Protein AF-A0A9E7I3P9-F1 (afdb_monomer)

Solvent-accessible surface area (backbone atoms only — not comparable to full-atom values): 5645 Å² total; per-residue (Å²): 134,83,67,97,51,61,39,58,53,48,32,52,54,51,51,51,49,28,66,77,70,61,54,77,49,68,70,56,50,49,53,51,51,52,48,54,52,69,80,43,59,82,89,49,43,66,37,49,53,51,24,50,53,54,48,49,53,58,72,67,52,87,70,74,81,84,67,75,74,83,69,78,83,79,81,83,80,84,75,87,75,92,75,92,81,90,132

pLDDT: mean 77.16, std 18.51, range [42.88, 95.12]

Organism: NCBI:txid320322

Sequence (87 aa):
MESEDPYRDFRLSMEEMVVAHGLRDWERLEELLVWYLRVNGKKTHGFIVGAFVDLLAGLASPLPPSFSPSKSMEMEEIKEEEGSRSS

Structure (mmCIF, N/CA/C/O backbone):
data_AF-A0A9E7I3P9-F1
#
_entry.id   AF-A0A9E7I3P9-F1
#
loop_
_atom_site.group_PDB
_atom_site.id
_atom_site.type_symbol
_atom_site.label_atom_id
_atom_site.label_alt_id
_atom_site.label_comp_id
_atom_site.label_asym_id
_atom_site.label_entity_id
_atom_site.label_seq_id
_atom_site.pdbx_PDB_ins_code
_atom_site.Cartn_x
_atom_site.Cartn_y
_atom_site.Cartn_z
_atom_site.occupancy
_atom_site.B_iso_or_equiv
_atom_site.auth_seq_id
_atom_site.auth_comp_id
_atom_site.auth_asym_id
_atom_site.auth_atom_id
_atom_site.pdbx_PDB_model_num
ATOM 1 N N . MET A 1 1 ? 3.145 10.513 16.711 1.00 44.72 1 MET A N 1
ATOM 2 C CA . MET A 1 1 ? 2.425 11.121 15.581 1.00 44.72 1 MET A CA 1
ATOM 3 C C . MET A 1 1 ? 1.739 9.992 14.842 1.00 44.72 1 MET A C 1
ATOM 5 O O . MET A 1 1 ? 2.431 9.167 14.266 1.00 44.72 1 MET A O 1
ATOM 9 N N . GLU A 1 2 ? 0.420 9.883 14.959 1.00 56.62 2 GLU A N 1
ATOM 10 C CA . GLU A 1 2 ? -0.380 9.160 13.966 1.00 56.62 2 GLU A CA 1
ATOM 11 C C . GLU A 1 2 ? -0.621 10.180 12.849 1.00 56.62 2 GLU A C 1
ATOM 13 O O . GLU A 1 2 ? -1.052 11.294 13.150 1.00 56.62 2 GLU A O 1
ATOM 18 N N . SER A 1 3 ? -0.215 9.880 11.616 1.00 61.38 3 SER A N 1
ATOM 19 C CA . SER A 1 3 ? -0.425 10.785 10.484 1.00 61.38 3 SER A CA 1
ATOM 20 C C . SER A 1 3 ? -1.899 11.139 10.297 1.00 61.38 3 SER A C 1
ATOM 22 O O . SER A 1 3 ? -2.772 10.331 10.613 1.00 61.38 3 SER A O 1
ATOM 24 N N . GLU A 1 4 ? -2.168 12.314 9.722 1.00 76.94 4 GLU A N 1
ATOM 25 C CA . GLU A 1 4 ? -3.530 12.762 9.392 1.00 76.94 4 GLU A CA 1
ATOM 26 C C . GLU A 1 4 ? -4.237 11.830 8.389 1.00 76.94 4 GLU A C 1
ATOM 28 O O . GLU A 1 4 ? -5.444 11.634 8.506 1.00 76.94 4 GLU A O 1
ATOM 33 N N . ASP A 1 5 ? -3.494 11.176 7.482 1.00 86.44 5 ASP A N 1
ATOM 34 C CA . ASP A 1 5 ? -4.042 10.283 6.450 1.00 86.44 5 ASP A CA 1
ATOM 35 C C . ASP A 1 5 ? -3.240 8.968 6.313 1.00 86.44 5 ASP A C 1
ATOM 37 O O . ASP A 1 5 ? -2.503 8.777 5.338 1.00 86.44 5 ASP A O 1
ATOM 41 N N . PRO A 1 6 ? -3.416 7.992 7.229 1.00 87.00 6 PRO A N 1
ATOM 42 C CA . PRO A 1 6 ? -2.646 6.743 7.221 1.00 87.00 6 PRO A CA 1
ATOM 43 C C . PRO A 1 6 ? -2.783 5.967 5.904 1.00 87.00 6 PRO A C 1
ATOM 45 O O . PRO A 1 6 ? -1.844 5.320 5.454 1.00 87.00 6 PRO A O 1
ATOM 48 N N . TYR A 1 7 ? -3.941 6.061 5.248 1.00 91.12 7 TYR A N 1
ATOM 49 C CA . TYR A 1 7 ? -4.165 5.478 3.928 1.00 91.12 7 TYR A CA 1
ATOM 50 C C . TYR A 1 7 ? -3.191 5.998 2.864 1.00 91.12 7 TYR A C 1
ATOM 52 O O . TYR A 1 7 ? -2.565 5.211 2.152 1.00 91.12 7 TYR A O 1
ATOM 60 N N . ARG A 1 8 ? -3.079 7.328 2.745 1.00 89.81 8 ARG A N 1
ATOM 61 C CA . ARG A 1 8 ? -2.236 7.968 1.728 1.00 89.81 8 ARG A CA 1
ATOM 62 C C . ARG A 1 8 ? -0.767 7.682 1.986 1.00 89.81 8 ARG A C 1
ATOM 64 O O . ARG A 1 8 ? -0.050 7.396 1.032 1.00 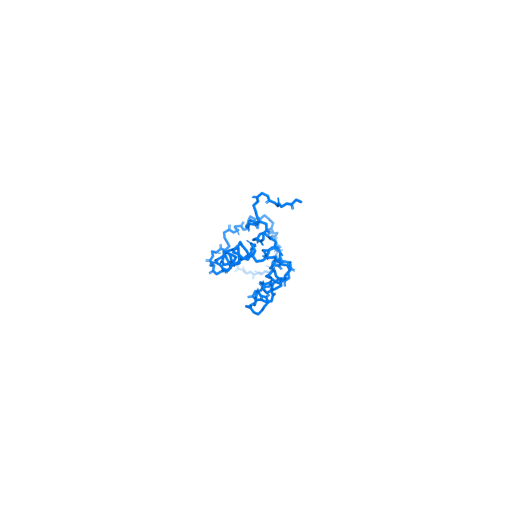89.81 8 ARG A O 1
ATOM 71 N N . ASP A 1 9 ? -0.356 7.690 3.248 1.00 91.06 9 ASP A N 1
ATOM 72 C CA . ASP A 1 9 ? 1.027 7.406 3.622 1.00 91.06 9 ASP A CA 1
ATOM 73 C C . ASP A 1 9 ? 1.442 5.981 3.265 1.00 91.06 9 ASP A C 1
ATOM 75 O O . ASP A 1 9 ? 2.502 5.778 2.671 1.00 91.06 9 ASP A O 1
ATOM 79 N N . PHE A 1 10 ? 0.597 4.984 3.558 1.00 92.31 10 PHE A N 1
ATOM 80 C CA . PHE A 1 10 ? 0.887 3.607 3.159 1.00 92.31 10 PHE A CA 1
ATOM 81 C C . PHE A 1 10 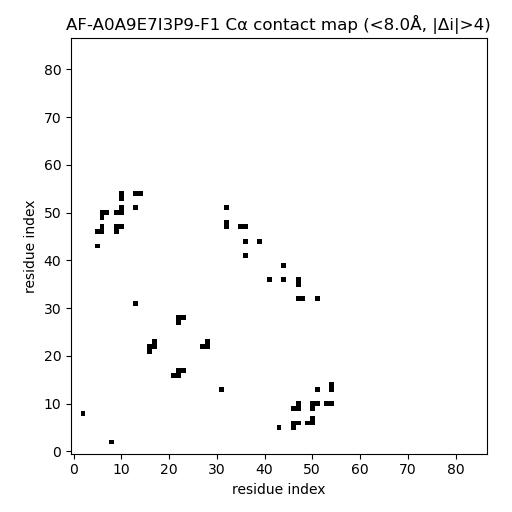? 0.955 3.467 1.641 1.00 92.31 10 PHE A C 1
ATOM 83 O O . PHE A 1 10 ? 1.861 2.811 1.136 1.00 92.31 10 PHE A O 1
ATOM 90 N N . ARG A 1 11 ? 0.042 4.115 0.910 1.00 92.44 11 ARG A N 1
ATOM 91 C CA . ARG A 1 11 ? 0.028 4.061 -0.554 1.00 92.44 11 ARG A CA 1
ATOM 92 C C . ARG A 1 11 ? 1.301 4.650 -1.162 1.00 92.44 11 ARG A C 1
ATOM 94 O O . ARG A 1 11 ? 1.925 3.985 -1.982 1.00 92.44 11 ARG A O 1
ATOM 101 N N . LEU A 1 12 ? 1.690 5.856 -0.745 1.00 91.44 12 LEU A N 1
ATOM 102 C CA . LEU A 1 12 ? 2.906 6.519 -1.226 1.00 91.44 12 LEU A CA 1
ATOM 103 C C . LEU A 1 12 ? 4.150 5.689 -0.900 1.00 91.44 12 LEU A C 1
ATOM 105 O O . LEU A 1 12 ? 4.956 5.414 -1.781 1.00 91.44 12 LEU A O 1
ATOM 109 N N . SER A 1 13 ? 4.257 5.204 0.337 1.00 91.75 13 SER A N 1
ATOM 110 C CA . SER A 1 13 ? 5.402 4.403 0.772 1.00 91.75 13 SER A CA 1
ATOM 111 C C . SER A 1 13 ? 5.523 3.076 0.004 1.00 91.75 13 SER A C 1
ATOM 113 O O . SER A 1 13 ? 6.630 2.662 -0.346 1.00 91.75 13 SER A O 1
ATOM 115 N N . MET A 1 14 ? 4.401 2.419 -0.318 1.00 92.56 14 MET A N 1
ATOM 116 C CA . MET A 1 14 ? 4.411 1.220 -1.164 1.00 92.56 14 MET A CA 1
ATOM 117 C C . MET A 1 14 ? 4.797 1.537 -2.616 1.00 92.56 14 MET A C 1
ATOM 119 O O . MET A 1 14 ? 5.538 0.768 -3.224 1.00 92.56 14 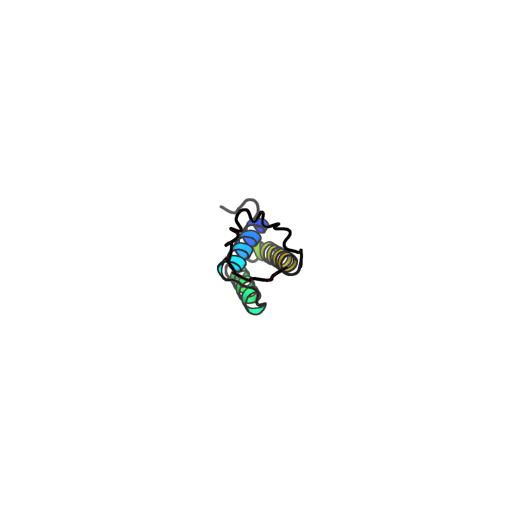MET A 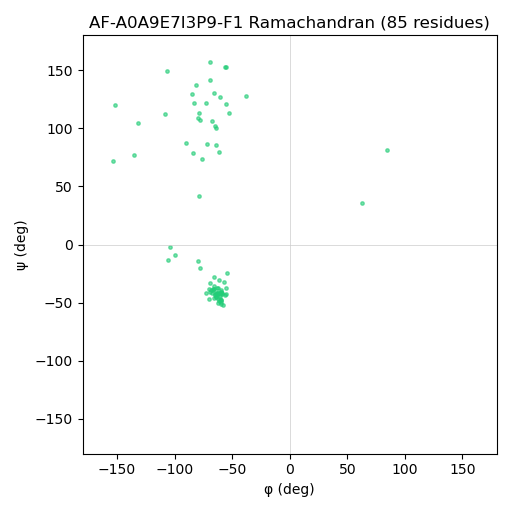O 1
ATOM 123 N N . GLU A 1 15 ? 4.325 2.654 -3.172 1.00 91.25 15 GLU A N 1
ATOM 124 C CA . GLU A 1 15 ? 4.661 3.088 -4.534 1.00 91.25 15 GLU A CA 1
ATOM 125 C C . GLU A 1 15 ? 6.156 3.404 -4.673 1.00 91.25 15 GLU A C 1
ATOM 127 O O . GLU A 1 15 ? 6.808 2.915 -5.597 1.00 91.25 15 GLU A O 1
ATOM 132 N N . GLU A 1 16 ? 6.733 4.127 -3.710 1.00 91.62 16 GLU A N 1
ATOM 133 C CA . GLU A 1 16 ? 8.173 4.393 -3.661 1.00 91.62 16 GLU A CA 1
ATOM 134 C C . GLU A 1 16 ? 8.990 3.095 -3.608 1.00 91.62 16 GLU A C 1
ATOM 136 O O . GLU A 1 16 ? 9.971 2.955 -4.338 1.00 91.62 16 GLU A O 1
ATOM 141 N N . MET A 1 17 ? 8.560 2.112 -2.810 1.00 90.25 17 MET A N 1
ATOM 142 C CA . MET A 1 17 ? 9.202 0.793 -2.731 1.00 90.25 17 MET A CA 1
ATOM 143 C C . MET A 1 17 ? 9.136 0.036 -4.063 1.00 90.25 17 MET A C 1
ATOM 145 O O . MET A 1 17 ? 10.128 -0.566 -4.483 1.00 90.25 17 MET A O 1
ATOM 149 N N . VAL A 1 18 ? 7.994 0.086 -4.754 1.00 89.38 18 VAL A N 1
ATOM 150 C CA . VAL A 1 18 ? 7.824 -0.529 -6.077 1.00 89.38 18 VAL A CA 1
ATOM 151 C C . VAL A 1 18 ? 8.746 0.113 -7.107 1.00 89.38 18 VAL A C 1
ATOM 153 O O . VAL A 1 18 ? 9.377 -0.609 -7.877 1.00 89.38 18 VAL A O 1
ATOM 156 N N . VAL A 1 19 ? 8.868 1.441 -7.109 1.00 87.38 19 VAL A N 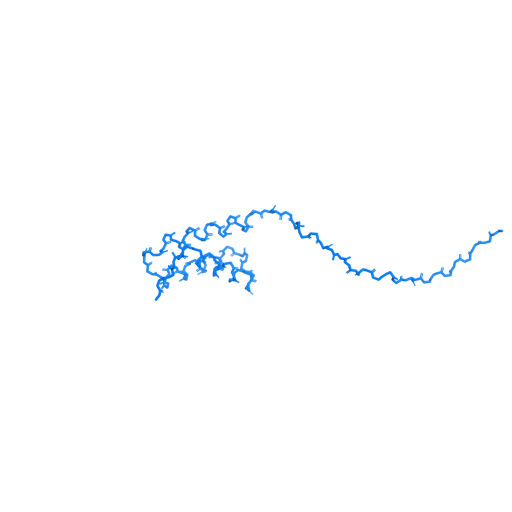1
ATOM 157 C CA . VAL A 1 19 ? 9.731 2.171 -8.049 1.00 87.38 19 VAL A CA 1
ATOM 158 C C . VAL A 1 19 ? 11.211 1.939 -7.741 1.00 87.38 19 VAL A C 1
ATOM 160 O O . VAL A 1 19 ? 11.977 1.620 -8.648 1.00 87.38 19 VAL A O 1
ATOM 163 N N . ALA A 1 20 ? 11.616 2.054 -6.474 1.00 88.25 20 ALA A N 1
ATOM 164 C CA . ALA A 1 20 ? 13.015 1.943 -6.062 1.00 88.25 20 ALA A CA 1
ATOM 165 C C . ALA A 1 20 ? 13.587 0.535 -6.274 1.00 88.25 20 ALA A C 1
ATOM 167 O O . ALA A 1 20 ? 14.744 0.388 -6.668 1.00 88.25 20 ALA A O 1
ATOM 168 N N . HIS A 1 21 ? 12.780 -0.500 -6.028 1.00 85.44 21 HIS A N 1
ATOM 169 C CA . HIS A 1 21 ? 13.205 -1.897 -6.141 1.00 85.44 21 HIS A CA 1
ATOM 170 C C . HIS A 1 21 ? 12.685 -2.601 -7.401 1.00 85.44 21 HIS A C 1
ATOM 172 O O . HIS A 1 21 ? 13.012 -3.766 -7.622 1.00 85.44 21 HIS A O 1
ATOM 178 N N . GLY A 1 22 ? 11.890 -1.921 -8.230 1.00 83.50 22 GLY 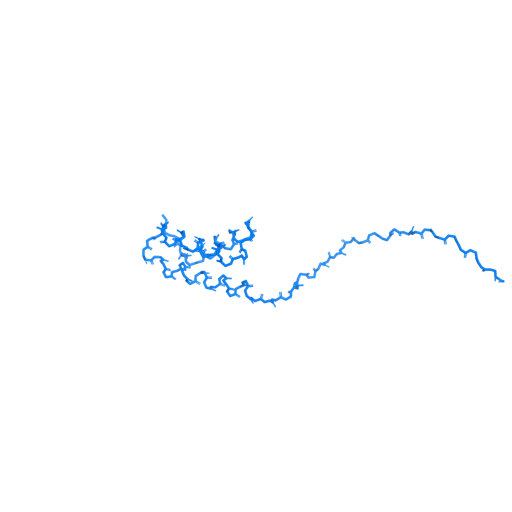A N 1
ATOM 179 C CA . GLY A 1 22 ? 11.300 -2.496 -9.439 1.00 83.50 22 GLY A CA 1
ATOM 180 C C . GLY A 1 22 ? 10.346 -3.659 -9.154 1.00 83.50 22 GLY A C 1
ATOM 181 O O . GLY A 1 22 ? 10.318 -4.616 -9.927 1.00 83.50 22 GLY A O 1
ATOM 182 N N . LEU A 1 23 ? 9.590 -3.612 -8.048 1.00 84.81 23 LEU A N 1
ATOM 183 C CA . LEU A 1 23 ? 8.716 -4.712 -7.618 1.00 84.81 23 LEU A CA 1
ATOM 184 C C . LEU A 1 23 ? 7.495 -4.824 -8.541 1.00 84.81 23 LEU A C 1
ATOM 186 O O . LEU A 1 23 ? 6.443 -4.244 -8.288 1.00 84.81 23 LEU A O 1
ATOM 190 N N . ARG A 1 24 ? 7.646 -5.557 -9.643 1.00 78.75 24 ARG A N 1
ATOM 191 C CA . ARG A 1 24 ? 6.567 -5.809 -10.615 1.00 78.75 24 ARG A CA 1
ATOM 192 C C . ARG A 1 24 ? 6.013 -7.228 -10.516 1.00 78.75 24 ARG A C 1
ATOM 194 O O . ARG A 1 24 ? 4.948 -7.501 -11.062 1.00 78.75 24 ARG A O 1
ATOM 201 N N . ASP A 1 25 ? 6.718 -8.108 -9.812 1.00 89.31 25 ASP A N 1
ATOM 202 C CA . ASP A 1 25 ? 6.306 -9.487 -9.587 1.00 89.31 25 ASP A CA 1
ATOM 203 C C . ASP A 1 25 ? 5.291 -9.579 -8.452 1.00 89.31 25 ASP A C 1
ATOM 205 O O . ASP A 1 25 ? 5.456 -8.973 -7.388 1.00 89.31 25 ASP A O 1
ATOM 209 N N . TRP A 1 26 ? 4.263 -10.398 -8.665 1.00 88.88 26 TRP A N 1
ATOM 210 C CA . TRP A 1 26 ? 3.218 -10.632 -7.674 1.00 88.88 26 TRP A CA 1
ATOM 211 C C . TRP A 1 26 ? 3.784 -11.112 -6.331 1.00 88.88 26 TRP A C 1
ATOM 213 O O . TRP A 1 26 ? 3.392 -10.600 -5.288 1.00 88.88 26 TRP A O 1
ATOM 223 N N . GLU A 1 27 ? 4.759 -12.026 -6.352 1.00 91.31 27 GLU A N 1
ATOM 224 C CA . GLU A 1 27 ? 5.387 -12.573 -5.141 1.00 91.31 27 GLU A CA 1
ATOM 225 C C . GLU A 1 27 ? 6.028 -11.472 -4.284 1.00 91.31 27 GLU A C 1
ATOM 227 O O . GLU A 1 27 ? 5.857 -11.442 -3.069 1.00 91.31 27 GLU A O 1
ATOM 232 N N . ARG A 1 28 ? 6.704 -10.507 -4.918 1.00 90.00 28 ARG A N 1
ATOM 233 C CA . ARG A 1 28 ? 7.345 -9.385 -4.219 1.00 90.00 28 ARG A CA 1
ATOM 234 C C . ARG A 1 28 ? 6.338 -8.404 -3.634 1.00 90.00 28 ARG A C 1
ATOM 236 O O . ARG A 1 28 ? 6.549 -7.873 -2.545 1.00 90.00 28 ARG A O 1
ATOM 243 N N . LEU A 1 29 ? 5.254 -8.154 -4.363 1.00 91.75 29 LEU A N 1
ATOM 244 C CA . LEU A 1 29 ? 4.154 -7.311 -3.902 1.00 91.75 29 LEU A CA 1
ATOM 245 C C . LEU A 1 29 ? 3.420 -7.963 -2.721 1.00 91.75 29 LEU A C 1
ATOM 247 O O . LEU A 1 29 ? 3.060 -7.279 -1.764 1.00 91.75 29 LEU A O 1
ATOM 251 N N . GLU A 1 30 ? 3.252 -9.284 -2.750 1.00 93.88 30 GLU A N 1
ATOM 252 C CA . GLU A 1 30 ? 2.687 -10.051 -1.642 1.00 93.88 30 GLU A CA 1
ATOM 253 C C . GLU A 1 30 ? 3.601 -10.015 -0.408 1.00 93.88 30 GLU A C 1
ATOM 255 O O . GLU A 1 30 ? 3.127 -9.716 0.690 1.00 93.88 30 GLU A O 1
ATOM 260 N N . GLU A 1 31 ? 4.913 -10.228 -0.573 1.00 93.69 31 GLU A N 1
ATOM 261 C CA . GLU A 1 31 ? 5.893 -10.098 0.516 1.00 93.69 31 GLU A CA 1
ATOM 262 C C . GLU A 1 31 ? 5.838 -8.706 1.165 1.00 93.69 31 GLU A C 1
ATOM 264 O O . GLU A 1 31 ? 5.831 -8.590 2.397 1.00 93.69 31 GLU A O 1
ATOM 269 N N . LEU A 1 32 ? 5.739 -7.651 0.347 1.00 93.06 32 LEU A N 1
ATOM 270 C CA . LEU A 1 32 ? 5.586 -6.273 0.809 1.00 93.06 32 LEU A CA 1
ATOM 271 C C . LEU A 1 32 ? 4.316 -6.113 1.655 1.00 93.06 32 LEU A C 1
ATOM 273 O O . LEU A 1 32 ? 4.380 -5.621 2.784 1.00 93.06 32 LEU A O 1
ATOM 277 N N . LEU A 1 33 ? 3.166 -6.572 1.153 1.00 94.00 33 LEU A N 1
ATOM 278 C CA . LEU A 1 33 ? 1.891 -6.494 1.868 1.00 94.00 33 LEU A CA 1
ATOM 279 C C . LEU A 1 33 ? 1.944 -7.238 3.209 1.00 94.00 33 LEU A C 1
ATOM 281 O O . LEU A 1 33 ? 1.541 -6.695 4.241 1.00 94.00 33 LEU A O 1
ATOM 285 N N . VAL A 1 34 ? 2.459 -8.469 3.210 1.00 94.06 34 VAL A N 1
ATOM 286 C CA . VAL A 1 34 ? 2.597 -9.288 4.421 1.00 94.06 34 VAL A CA 1
ATOM 287 C C . VAL A 1 34 ? 3.482 -8.586 5.447 1.00 94.06 34 VAL A C 1
ATOM 289 O O . VAL A 1 34 ? 3.154 -8.575 6.638 1.00 94.06 34 VAL A O 1
ATOM 292 N N . TRP A 1 35 ? 4.575 -7.962 5.005 1.00 93.44 35 TRP A N 1
ATOM 293 C CA . TRP A 1 35 ? 5.451 -7.194 5.881 1.00 93.44 35 TRP A CA 1
ATOM 294 C C . TRP A 1 35 ? 4.722 -6.004 6.523 1.00 93.44 35 TRP A C 1
ATOM 296 O O . TRP A 1 35 ? 4.758 -5.869 7.750 1.00 93.44 35 TRP A O 1
ATOM 306 N N . TYR A 1 36 ? 3.975 -5.210 5.743 1.00 92.88 36 TYR A N 1
ATOM 307 C CA . TYR A 1 36 ? 3.175 -4.101 6.282 1.00 92.88 36 TYR A CA 1
ATOM 308 C C . TYR A 1 36 ? 2.122 -4.590 7.280 1.00 92.88 36 TYR A C 1
ATOM 310 O O . TYR A 1 36 ? 1.989 -4.007 8.354 1.00 92.88 36 TYR A O 1
ATOM 318 N N . LEU A 1 37 ? 1.403 -5.675 6.986 1.00 93.25 37 LEU A N 1
ATOM 319 C CA . LEU A 1 37 ? 0.401 -6.234 7.900 1.00 93.25 37 LEU A CA 1
ATOM 320 C C . LEU A 1 37 ? 1.020 -6.777 9.194 1.00 93.25 37 LEU A C 1
ATOM 322 O O . LEU A 1 37 ? 0.412 -6.664 10.257 1.00 93.25 37 LEU A O 1
ATOM 326 N N . ARG A 1 38 ? 2.224 -7.357 9.130 1.00 92.44 38 ARG A N 1
ATOM 327 C CA . ARG A 1 38 ? 2.923 -7.884 10.309 1.00 92.44 38 ARG A CA 1
ATOM 328 C C . ARG A 1 38 ? 3.462 -6.770 11.203 1.00 92.44 38 ARG A C 1
ATOM 330 O O . ARG A 1 38 ? 3.389 -6.899 12.422 1.00 92.44 38 ARG A O 1
ATOM 337 N N . VAL A 1 39 ? 4.032 -5.718 10.614 1.00 90.88 39 VAL A N 1
ATOM 338 C CA . VAL A 1 39 ? 4.656 -4.628 11.380 1.00 90.88 39 VAL A CA 1
ATOM 339 C C . VAL A 1 39 ? 3.619 -3.658 11.959 1.00 90.88 39 VAL A C 1
ATOM 341 O O . VAL A 1 39 ? 3.898 -2.966 12.935 1.00 90.88 39 VAL A O 1
ATOM 344 N N . ASN A 1 40 ? 2.406 -3.637 11.398 1.00 88.69 40 ASN A N 1
ATOM 345 C CA . ASN A 1 40 ? 1.333 -2.743 11.811 1.00 88.69 40 ASN A CA 1
ATOM 346 C C . ASN A 1 40 ? 0.219 -3.452 12.599 1.00 88.69 40 ASN A C 1
ATOM 348 O O . ASN A 1 40 ? -0.110 -4.618 12.382 1.00 88.69 40 ASN A O 1
ATOM 352 N N . GLY A 1 41 ? -0.416 -2.718 13.515 1.00 88.25 41 GLY A N 1
ATOM 353 C CA . GLY A 1 41 ? -1.535 -3.231 14.304 1.00 88.25 41 GLY A CA 1
ATOM 354 C C . GLY A 1 41 ? -2.809 -3.454 13.479 1.00 88.25 41 GLY A C 1
ATOM 355 O O . GLY A 1 41 ? -3.056 -2.789 12.480 1.00 88.25 41 GLY A O 1
ATOM 356 N N . LYS A 1 42 ? -3.702 -4.329 13.960 1.00 87.94 42 LYS A N 1
ATOM 357 C CA . LYS A 1 42 ? -4.955 -4.697 13.260 1.00 87.94 42 LYS A CA 1
ATOM 358 C C . LYS A 1 42 ? -5.857 -3.511 12.885 1.00 87.94 42 LYS A C 1
ATOM 360 O O . LYS A 1 42 ? -6.648 -3.617 11.957 1.00 87.94 42 LYS A O 1
ATOM 365 N N . LYS A 1 43 ? -5.749 -2.388 13.605 1.00 86.00 43 LYS A N 1
ATOM 366 C CA . LYS A 1 43 ? -6.518 -1.158 13.347 1.00 86.00 43 LYS A CA 1
ATOM 367 C C . LYS A 1 43 ? -6.159 -0.497 12.013 1.00 86.00 43 LYS A C 1
ATOM 369 O O . LYS A 1 43 ? -7.009 0.166 11.436 1.00 86.00 43 LYS A O 1
ATOM 374 N N . THR A 1 44 ? -4.934 -0.685 11.523 1.00 87.62 44 THR A N 1
ATOM 375 C CA . THR A 1 44 ? -4.463 -0.075 10.273 1.00 87.62 44 THR A CA 1
ATOM 376 C C . THR A 1 44 ? -4.506 -1.024 9.082 1.00 87.62 44 THR A C 1
ATOM 378 O O . THR A 1 44 ? -4.370 -0.576 7.948 1.00 87.62 44 THR A O 1
ATOM 381 N N . HIS A 1 45 ? -4.775 -2.316 9.304 1.00 92.31 45 HIS A N 1
ATOM 382 C CA . HIS A 1 45 ? -4.852 -3.325 8.240 1.00 92.31 45 HIS A CA 1
ATOM 383 C C . HIS A 1 45 ? -5.846 -2.948 7.140 1.00 92.31 45 HIS A C 1
ATOM 385 O O . HIS A 1 45 ? -5.547 -3.147 5.969 1.00 92.31 45 HIS A O 1
ATOM 391 N N . GLY A 1 46 ? -6.985 -2.342 7.492 1.00 91.69 46 GLY A N 1
ATOM 392 C CA . GLY A 1 46 ? -7.956 -1.865 6.502 1.00 91.69 46 GLY A CA 1
ATOM 393 C C . GLY A 1 46 ? -7.378 -0.806 5.556 1.00 91.69 46 GLY A C 1
ATOM 394 O O . GLY A 1 46 ? -7.580 -0.891 4.348 1.00 91.69 46 GLY A O 1
ATOM 395 N N . PHE A 1 47 ? -6.601 0.145 6.085 1.00 93.06 47 PHE A N 1
ATOM 396 C CA . PHE A 1 47 ? -5.947 1.177 5.276 1.00 93.06 47 PHE A CA 1
ATOM 397 C C . PHE A 1 47 ? -4.835 0.597 4.399 1.00 93.06 47 PHE A C 1
ATOM 399 O O . PHE A 1 47 ? -4.737 0.958 3.233 1.00 93.06 47 PHE A O 1
ATOM 406 N N . ILE A 1 48 ? -4.045 -0.336 4.941 1.00 93.88 48 ILE A N 1
ATOM 407 C CA . ILE A 1 48 ? -2.954 -1.017 4.227 1.00 93.88 48 ILE A CA 1
ATOM 408 C C . ILE A 1 48 ? -3.500 -1.807 3.031 1.00 93.88 48 ILE A C 1
ATOM 410 O O . ILE A 1 48 ? -2.996 -1.669 1.921 1.00 93.88 48 ILE A O 1
ATOM 414 N N . VAL A 1 49 ? -4.549 -2.611 3.241 1.00 94.56 49 VAL A N 1
ATOM 415 C CA . VAL A 1 49 ? -5.158 -3.412 2.166 1.00 94.56 49 VAL A CA 1
ATOM 416 C C . VAL A 1 49 ? -5.784 -2.509 1.106 1.00 94.56 49 VAL A C 1
ATOM 418 O O . VAL A 1 49 ? -5.599 -2.758 -0.081 1.00 94.56 49 VAL A O 1
ATOM 421 N N . GLY A 1 50 ? -6.480 -1.442 1.511 1.00 94.25 50 GLY A N 1
ATOM 422 C CA . GLY A 1 50 ? -7.040 -0.480 0.562 1.00 94.25 50 GLY A CA 1
ATOM 423 C C . GLY A 1 50 ? -5.960 0.183 -0.300 1.00 94.25 50 GLY A C 1
ATOM 424 O O . GLY A 1 50 ? -6.069 0.182 -1.523 1.00 94.25 50 GLY A O 1
ATOM 425 N N . ALA A 1 51 ? -4.883 0.667 0.328 1.00 95.12 51 ALA A N 1
ATOM 426 C CA . ALA A 1 51 ? -3.754 1.282 -0.365 1.00 95.12 51 ALA A CA 1
ATOM 427 C C . ALA A 1 51 ? -3.089 0.318 -1.361 1.00 95.12 51 ALA A C 1
ATOM 429 O O . ALA A 1 51 ? -2.735 0.717 -2.469 1.00 95.12 51 ALA A O 1
ATOM 430 N N . PHE A 1 52 ? -2.968 -0.958 -0.988 1.00 94.75 52 PHE A N 1
ATOM 431 C CA . PHE A 1 52 ? -2.401 -1.996 -1.8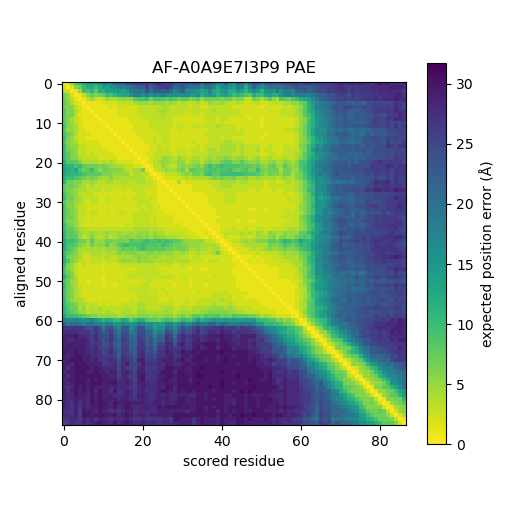43 1.00 94.75 52 PHE A CA 1
ATOM 432 C C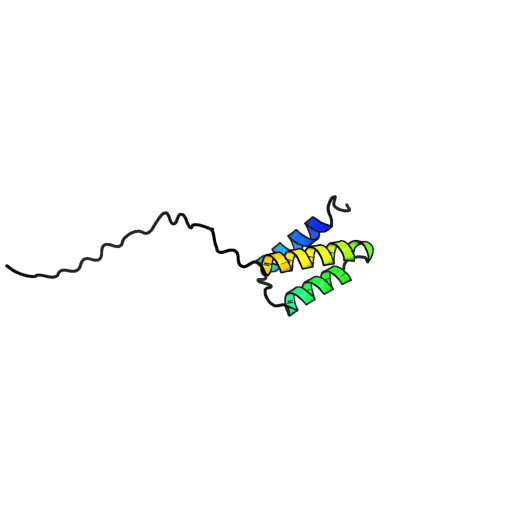 . PHE A 1 52 ? -3.279 -2.312 -3.064 1.00 94.75 52 PHE A C 1
ATOM 434 O O . PHE A 1 52 ? -2.765 -2.449 -4.170 1.00 94.75 52 PHE A O 1
ATOM 441 N N . VAL A 1 53 ? -4.604 -2.390 -2.902 1.00 94.06 53 VAL A N 1
ATOM 442 C CA . VAL A 1 53 ? -5.529 -2.607 -4.031 1.00 94.06 53 VAL A CA 1
ATOM 443 C C . VAL A 1 53 ? -5.483 -1.433 -5.014 1.00 94.06 53 VAL A C 1
ATOM 445 O O . VAL A 1 53 ? -5.428 -1.651 -6.223 1.00 94.06 53 VAL A O 1
ATOM 448 N N . ASP A 1 54 ? -5.439 -0.200 -4.507 1.00 92.88 54 ASP A N 1
ATOM 449 C CA . ASP A 1 54 ? -5.276 1.006 -5.327 1.00 92.88 54 ASP A CA 1
ATOM 450 C C . ASP A 1 54 ? -3.944 1.020 -6.088 1.00 92.88 54 ASP A C 1
ATOM 452 O O . ASP A 1 54 ? -3.901 1.391 -7.263 1.00 92.88 54 ASP A O 1
ATOM 456 N N . LEU A 1 55 ? -2.856 0.604 -5.433 1.00 91.69 55 LEU A N 1
ATOM 457 C CA . LEU A 1 55 ? -1.547 0.446 -6.063 1.00 91.69 55 LEU A CA 1
ATOM 458 C C . LEU A 1 55 ? -1.617 -0.563 -7.216 1.00 91.69 55 LEU A C 1
ATOM 460 O O . LEU A 1 55 ? -1.189 -0.251 -8.325 1.00 91.69 55 LEU A O 1
ATOM 464 N N . LEU A 1 56 ? -2.207 -1.742 -6.990 1.00 91.25 56 LEU A N 1
ATOM 465 C CA . LEU A 1 56 ? -2.388 -2.758 -8.032 1.00 91.25 56 LEU A CA 1
ATOM 466 C C . LEU A 1 56 ? -3.232 -2.243 -9.201 1.00 91.25 56 LEU A C 1
ATOM 468 O O . LEU A 1 56 ? -2.890 -2.498 -10.353 1.00 91.25 56 LEU A O 1
ATOM 472 N N . ALA A 1 57 ? -4.302 -1.493 -8.928 1.00 89.88 57 ALA A N 1
ATOM 473 C CA . ALA A 1 57 ? -5.117 -0.868 -9.968 1.00 89.88 57 ALA A CA 1
ATOM 474 C C . ALA A 1 57 ? -4.311 0.151 -10.797 1.00 89.88 57 ALA A C 1
ATOM 476 O O . ALA A 1 57 ? -4.474 0.219 -12.016 1.00 89.88 57 ALA A O 1
ATOM 477 N N . GLY A 1 58 ? -3.406 0.898 -10.156 1.00 87.50 58 GLY A N 1
ATOM 478 C CA . GLY A 1 58 ? -2.467 1.798 -10.828 1.00 87.50 58 GLY A CA 1
ATOM 479 C C . GLY A 1 58 ? -1.466 1.062 -11.721 1.00 87.50 58 GLY A C 1
ATOM 480 O O . GLY A 1 58 ? -1.253 1.468 -12.860 1.00 87.50 58 GLY A O 1
ATOM 481 N N . LEU A 1 59 ? -0.910 -0.056 -11.245 1.00 84.56 59 LEU A N 1
ATOM 482 C CA . LEU A 1 59 ? 0.014 -0.900 -12.015 1.00 84.56 59 LEU A CA 1
ATOM 483 C C . LEU A 1 59 ? -0.675 -1.629 -13.179 1.00 84.56 59 LEU A C 1
ATOM 485 O O . LEU A 1 59 ? -0.059 -1.864 -14.217 1.00 84.56 59 LEU A O 1
ATOM 489 N N . ALA A 1 60 ? -1.945 -1.996 -13.001 1.00 80.81 60 ALA A N 1
ATOM 490 C CA . ALA A 1 60 ? -2.746 -2.703 -13.992 1.00 80.81 60 ALA A CA 1
ATOM 491 C C . ALA A 1 60 ? -3.308 -1.789 -15.088 1.00 80.81 60 ALA A C 1
ATOM 493 O O . ALA A 1 60 ? -3.774 -2.306 -16.099 1.00 80.81 60 ALA A O 1
ATOM 494 N N . SER A 1 61 ? -3.286 -0.463 -14.905 1.00 68.06 61 SER A N 1
ATOM 495 C CA . SER A 1 61 ? -3.737 0.499 -15.911 1.00 68.06 61 SER A CA 1
ATOM 496 C C . SER A 1 61 ? -2.652 0.702 -16.976 1.00 68.06 61 SER A C 1
ATOM 498 O O . SER A 1 61 ? -1.630 1.336 -16.699 1.00 68.06 61 SER A O 1
ATOM 500 N N . PRO A 1 62 ? -2.839 0.216 -18.217 1.00 56.16 62 PRO A N 1
ATOM 501 C CA . PRO A 1 62 ? -1.938 0.526 -19.307 1.00 56.16 62 PRO A CA 1
ATOM 502 C C . PRO A 1 62 ? -2.366 1.877 -19.887 1.00 56.16 62 PRO A C 1
ATOM 504 O O . PRO A 1 62 ? -3.049 1.923 -20.908 1.00 56.16 62 PRO A O 1
ATOM 507 N N . LEU A 1 63 ? -2.017 2.995 -19.245 1.00 51.97 63 LEU A N 1
ATOM 508 C CA . LEU A 1 63 ? -2.105 4.278 -19.943 1.00 51.97 63 LEU A CA 1
ATOM 509 C C . LEU A 1 63 ? -0.808 4.470 -20.745 1.00 51.97 63 LEU A C 1
ATOM 511 O O . LEU A 1 63 ? 0.274 4.271 -20.186 1.00 51.97 63 LEU A O 1
ATOM 515 N N . PRO A 1 64 ? -0.884 4.793 -22.054 1.00 46.97 64 PRO A N 1
ATOM 516 C CA . PRO A 1 64 ? 0.301 5.001 -22.877 1.00 46.97 64 PRO A CA 1
ATOM 517 C C . PRO A 1 64 ? 1.194 6.065 -22.236 1.00 46.97 64 PRO A C 1
ATOM 519 O O . PRO A 1 64 ? 0.676 6.954 -21.553 1.00 46.97 64 PRO A O 1
ATOM 522 N N . PRO A 1 65 ? 2.515 6.034 -22.475 1.00 48.19 65 PRO A N 1
ATOM 523 C CA . PRO A 1 65 ? 3.374 7.139 -22.097 1.00 48.19 65 PRO A CA 1
ATOM 524 C C . PRO A 1 65 ? 2.949 8.374 -22.903 1.00 48.19 65 PRO A C 1
ATOM 526 O O . PRO A 1 65 ? 3.535 8.689 -23.930 1.00 48.19 65 PRO A O 1
ATOM 529 N N . SER A 1 66 ? 1.962 9.135 -22.427 1.00 51.44 66 SER A N 1
ATOM 530 C CA . SER A 1 66 ? 1.822 10.548 -22.781 1.00 51.44 66 SER A CA 1
ATOM 531 C C . SER A 1 66 ? 2.814 11.366 -21.954 1.00 51.44 66 SER A C 1
ATOM 533 O O . SER A 1 66 ? 2.501 12.429 -21.426 1.00 51.44 66 SER A O 1
ATOM 535 N N . PHE A 1 67 ? 4.030 10.850 -21.814 1.00 45.94 67 PHE A N 1
ATOM 536 C CA . PHE A 1 67 ? 5.187 11.699 -21.692 1.00 45.94 67 PHE A CA 1
ATOM 537 C C . PHE A 1 67 ? 5.630 11.900 -23.134 1.00 45.94 67 PHE A C 1
ATOM 539 O O . PHE A 1 67 ? 6.393 11.100 -23.665 1.00 45.94 67 PHE A O 1
ATOM 546 N N . SER A 1 68 ? 5.074 12.914 -23.804 1.00 46.41 68 SER A N 1
ATOM 547 C CA . SER A 1 68 ? 5.718 13.446 -25.001 1.00 46.41 68 SER A CA 1
ATOM 548 C C . SER A 1 68 ? 7.148 13.773 -24.589 1.00 46.41 68 SER A C 1
ATOM 550 O O . SER A 1 68 ? 7.329 14.671 -23.759 1.00 46.41 68 SER A O 1
ATOM 552 N N . PRO A 1 69 ? 8.177 13.079 -25.104 1.00 48.34 69 PRO A N 1
ATOM 553 C CA . PRO A 1 69 ? 9.500 13.626 -24.986 1.00 48.34 69 PRO A CA 1
ATOM 554 C C . PRO A 1 69 ? 9.462 14.859 -25.883 1.00 48.34 69 PRO A C 1
ATOM 556 O O . PRO A 1 69 ? 9.457 14.753 -27.109 1.00 48.34 69 PRO A O 1
ATOM 559 N N . SER A 1 70 ? 9.430 16.048 -25.287 1.00 45.66 70 SER A N 1
ATOM 560 C CA . SER A 1 70 ? 10.064 17.194 -25.927 1.00 45.66 70 SER A CA 1
ATOM 561 C C . SER A 1 70 ? 11.542 16.831 -26.043 1.00 45.66 70 SER A C 1
ATOM 563 O O . SER A 1 70 ? 12.357 17.201 -25.203 1.00 45.66 70 SER A O 1
ATOM 565 N N . LYS A 1 71 ? 11.871 16.013 -27.048 1.00 42.88 71 LYS A N 1
ATOM 566 C CA . LYS A 1 71 ? 13.232 15.703 -27.456 1.00 42.88 71 LYS A CA 1
ATOM 567 C C . LYS A 1 71 ? 13.718 16.929 -28.219 1.00 42.88 71 LYS A C 1
ATOM 569 O O . LYS A 1 71 ? 13.768 16.959 -29.441 1.00 42.88 71 LYS A O 1
ATOM 574 N N . SER A 1 72 ? 13.997 17.987 -27.466 1.00 50.50 72 SER A N 1
ATOM 575 C CA . SER A 1 72 ? 14.970 18.981 -27.885 1.00 50.50 72 SER A CA 1
ATOM 576 C C . SER A 1 72 ? 16.328 18.281 -27.896 1.00 50.50 72 SER A C 1
ATOM 578 O O . SER A 1 72 ? 16.683 17.638 -26.912 1.00 50.50 72 SER A O 1
ATOM 580 N N . MET A 1 73 ? 17.056 18.438 -29.003 1.00 49.06 73 MET A N 1
ATOM 581 C CA . MET A 1 73 ? 18.367 17.855 -29.333 1.00 49.06 73 MET A CA 1
ATOM 582 C C . MET A 1 73 ? 18.320 16.438 -29.929 1.00 49.06 73 MET A C 1
ATOM 584 O O . MET A 1 73 ? 18.605 15.444 -29.271 1.00 49.06 73 MET A O 1
ATOM 588 N N . GLU A 1 74 ? 18.053 16.372 -31.234 1.00 49.16 74 GLU A N 1
ATOM 589 C CA . GLU A 1 74 ? 18.771 15.452 -32.120 1.00 49.16 74 GLU A CA 1
ATOM 590 C C . GLU A 1 74 ? 19.687 16.339 -32.975 1.00 49.16 74 GLU A C 1
ATOM 592 O O . GLU A 1 74 ? 19.217 17.201 -33.717 1.00 49.16 74 GLU A O 1
ATOM 597 N N . MET A 1 75 ? 20.997 16.215 -32.775 1.00 47.72 75 MET A N 1
ATOM 598 C CA . MET A 1 75 ? 21.986 16.752 -33.702 1.00 47.72 75 MET A CA 1
ATOM 599 C C . MET A 1 75 ? 21.957 15.857 -34.948 1.00 47.72 75 MET A C 1
ATOM 601 O O . MET A 1 75 ? 22.146 14.648 -34.829 1.00 47.72 75 MET A O 1
ATOM 605 N N . GLU A 1 76 ? 21.690 16.413 -36.129 1.00 59.44 76 GLU A N 1
ATOM 606 C CA . GLU A 1 76 ? 21.945 15.683 -37.371 1.00 59.44 76 GLU A CA 1
ATOM 607 C C . GLU A 1 76 ? 23.443 15.750 -37.671 1.00 59.44 76 GLU A C 1
ATOM 609 O O . GLU A 1 76 ? 23.995 16.789 -38.037 1.00 59.44 76 GLU A O 1
ATOM 614 N N . GLU A 1 77 ? 24.102 14.612 -37.469 1.00 46.53 77 GLU A N 1
ATOM 615 C CA . GLU A 1 77 ? 25.399 14.300 -38.050 1.00 46.53 77 GLU A CA 1
ATOM 616 C C . GLU A 1 77 ? 25.223 14.234 -39.574 1.00 46.53 77 GLU A C 1
ATOM 618 O O . GLU A 1 77 ? 24.725 13.252 -40.123 1.00 46.53 77 GLU A O 1
ATOM 623 N N . ILE A 1 78 ? 25.595 15.314 -40.264 1.00 60.81 78 ILE A N 1
ATOM 624 C CA . ILE A 1 78 ? 25.716 15.317 -41.721 1.00 60.81 78 ILE A CA 1
ATOM 625 C C . ILE A 1 78 ? 26.846 14.366 -42.122 1.00 60.81 78 ILE A C 1
ATOM 627 O O . ILE A 1 78 ? 28.030 14.681 -42.019 1.00 60.81 78 ILE A O 1
ATOM 631 N N . LYS A 1 79 ? 26.470 13.171 -42.574 1.00 52.56 79 LYS A N 1
ATOM 632 C CA . LYS A 1 79 ? 27.389 12.249 -43.227 1.00 52.56 79 LYS A CA 1
ATOM 633 C C . LYS A 1 79 ? 27.588 12.693 -44.672 1.00 52.56 79 LYS A C 1
ATOM 635 O O . LYS A 1 79 ? 26.662 12.630 -45.476 1.00 52.56 79 LYS A O 1
ATOM 640 N N . GLU A 1 80 ? 28.803 13.132 -44.987 1.00 48.94 80 GLU A N 1
ATOM 641 C CA . GLU A 1 80 ? 29.264 13.248 -46.367 1.00 48.94 80 GLU A CA 1
ATOM 642 C C . GLU A 1 80 ? 29.238 11.866 -47.038 1.00 48.94 80 GLU A C 1
ATOM 644 O O . GLU A 1 80 ? 29.826 10.904 -46.537 1.00 48.94 80 GLU A O 1
ATOM 649 N N . GLU A 1 81 ? 28.572 11.777 -48.188 1.00 53.31 81 GLU A N 1
ATOM 650 C CA . GLU A 1 81 ? 28.811 10.728 -49.175 1.00 53.31 81 GLU A CA 1
ATOM 651 C C . GLU A 1 81 ? 28.956 11.381 -50.555 1.00 53.31 81 GLU A C 1
ATOM 653 O O . GLU A 1 81 ? 27.994 11.825 -51.181 1.00 53.31 81 GLU A O 1
ATOM 658 N N . GLU A 1 82 ? 30.209 11.448 -50.995 1.00 55.00 82 GLU A N 1
ATOM 659 C CA . GLU A 1 82 ? 30.630 11.656 -52.376 1.00 55.00 82 GLU A CA 1
ATOM 660 C C . GLU A 1 82 ? 30.007 10.590 -53.290 1.00 55.00 82 GLU A C 1
ATOM 662 O O . GLU A 1 82 ? 30.25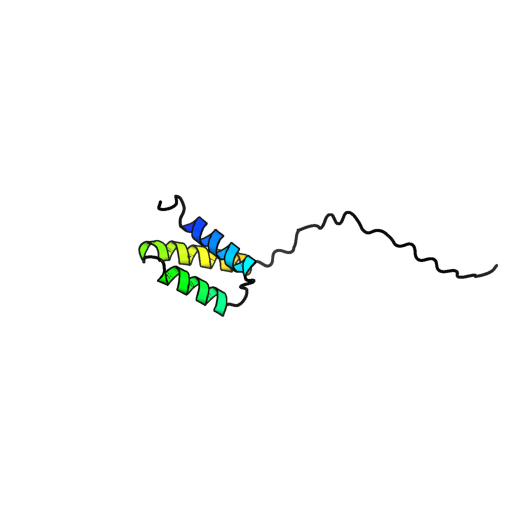8 9.394 -53.139 1.00 55.00 82 GLU A O 1
ATOM 667 N N . GLY A 1 83 ? 29.237 11.027 -54.286 1.00 50.03 83 GLY A N 1
ATOM 668 C CA . GLY A 1 83 ? 28.564 10.134 -55.225 1.00 50.03 83 GLY A CA 1
ATOM 669 C C . GLY A 1 83 ? 28.312 10.796 -56.572 1.00 50.03 83 GLY A C 1
ATOM 670 O O . GLY A 1 83 ? 27.181 11.120 -56.918 1.00 50.03 83 GLY A O 1
ATOM 671 N N . SER A 1 84 ? 29.389 10.997 -57.331 1.00 60.47 84 SER A N 1
ATOM 672 C CA . SER A 1 84 ? 29.384 11.398 -58.741 1.00 60.47 84 SER A CA 1
ATOM 673 C C . SER A 1 84 ? 28.258 10.742 -59.553 1.00 60.47 84 SER A C 1
ATOM 675 O O . SER A 1 84 ? 28.188 9.514 -59.639 1.00 60.47 84 SER A O 1
ATOM 677 N N . ARG A 1 85 ? 27.452 11.536 -60.272 1.00 60.16 85 ARG A N 1
ATOM 678 C CA . ARG A 1 85 ? 26.793 11.038 -61.485 1.00 60.16 85 ARG A CA 1
ATOM 679 C C . ARG A 1 85 ? 26.510 12.144 -62.498 1.00 60.16 85 ARG A C 1
ATOM 681 O O . ARG A 1 85 ? 25.828 13.122 -62.225 1.00 60.16 85 ARG A O 1
ATOM 688 N N . SER A 1 86 ? 27.105 11.936 -63.662 1.00 61.31 86 SER A N 1
ATOM 689 C CA . SER A 1 86 ? 27.208 12.798 -64.831 1.00 61.31 86 SER A CA 1
ATOM 690 C C . SER A 1 86 ? 25.891 13.022 -65.581 1.00 61.31 86 SER A C 1
ATOM 692 O O . SER A 1 86 ? 25.157 12.064 -65.829 1.00 61.31 86 SER A O 1
ATOM 694 N N . SER A 1 87 ? 25.681 14.245 -66.068 1.00 55.91 87 SER A N 1
ATOM 695 C CA . SER A 1 87 ? 25.417 14.603 -67.480 1.00 55.91 87 SER A CA 1
ATOM 696 C C . SER A 1 87 ? 25.335 16.115 -67.623 1.00 55.91 87 SER A C 1
ATOM 698 O O . SER A 1 87 ? 24.642 16.733 -66.789 1.00 55.91 87 SER A O 1
#

Mean predicted aligned error: 13.53 Å

Radius of gyration: 24.18 Å; Cα contacts (8 Å, |Δi|>4): 35; chains: 1; bounding box: 39×32×83 Å

InterPro domains:
  IPR006458 Ovate protein family, C-terminal [PF04844] (3-59)
  IPR006458 Ovate protein family, C-terminal [PS51754] (1-58)
  IPR006458 Ovate protein family, C-terminal [TIGR01568] (1-60)
  IPR038933 Ovate protein family [PTHR33057] (1-59)

Secondary structure (DSSP, 8-state):
---S-HHHHHHHHHHHHHHHHT--SHHHHHHHHHHHHHHS-TTTHHHHHHHHHHHHHHHH---------------------------

Foldseek 3Di:
DCDPQLLVVLLVVLVCVCVVVVPPDPVSLVVVLVVCPVVDDPVCNVSNVVSSVVNVVVSPDPDDPPPPPPPDDDDDPDDDDDDDDDD